Protein AF-A0A349F9J5-F1 (afdb_monomer_lite)

Structure (mmCIF, N/CA/C/O backbone):
data_AF-A0A349F9J5-F1
#
_entry.id   AF-A0A349F9J5-F1
#
loop_
_atom_site.group_PDB
_atom_site.id
_atom_site.type_symbol
_atom_site.label_atom_id
_atom_site.label_alt_id
_atom_site.label_comp_id
_atom_site.label_asym_id
_atom_site.label_entity_id
_atom_site.label_seq_id
_atom_site.pdbx_PDB_ins_code
_atom_site.Cartn_x
_atom_site.Cartn_y
_atom_site.Cartn_z
_atom_site.occupancy
_atom_site.B_iso_or_equiv
_atom_site.auth_seq_id
_atom_site.auth_comp_id
_atom_site.auth_asym_id
_atom_site.auth_atom_id
_atom_site.pdbx_PDB_model_num
ATOM 1 N N . MET A 1 1 ? 45.047 -1.601 -58.912 1.00 57.94 1 MET A N 1
ATOM 2 C CA . MET A 1 1 ? 43.990 -2.326 -58.170 1.00 57.94 1 MET A CA 1
ATOM 3 C C . MET A 1 1 ? 44.383 -2.621 -56.718 1.00 57.94 1 MET A C 1
ATOM 5 O O . MET A 1 1 ? 43.594 -2.294 -55.848 1.00 57.94 1 MET A O 1
ATOM 9 N N . LEU A 1 2 ? 45.599 -3.113 -56.416 1.00 61.47 2 LEU A N 1
ATOM 10 C CA . LEU A 1 2 ? 46.035 -3.383 -55.026 1.00 61.47 2 LEU A CA 1
ATOM 11 C C . LEU A 1 2 ? 46.105 -2.137 -54.106 1.00 61.47 2 LEU A C 1
ATOM 13 O O . LEU A 1 2 ? 45.709 -2.202 -52.951 1.00 61.47 2 LEU A O 1
ATOM 17 N N . SER A 1 3 ? 46.568 -0.988 -54.616 1.00 62.69 3 SER A N 1
ATOM 18 C CA . SER A 1 3 ? 46.745 0.244 -53.819 1.00 62.69 3 SER A CA 1
ATOM 19 C C . SER A 1 3 ? 45.428 0.861 -53.315 1.00 62.69 3 SER A C 1
ATOM 21 O O . SER A 1 3 ? 45.404 1.405 -52.215 1.00 62.69 3 SER A O 1
ATOM 23 N N . LEU A 1 4 ? 44.325 0.721 -54.064 1.00 62.47 4 LEU A N 1
ATOM 24 C CA . LEU A 1 4 ? 43.008 1.231 -53.657 1.00 62.47 4 LEU A CA 1
ATOM 25 C C . LEU A 1 4 ? 42.429 0.418 -52.485 1.00 62.47 4 LEU A C 1
ATOM 27 O O . LEU A 1 4 ? 41.829 0.976 -51.574 1.00 62.47 4 LEU A O 1
ATOM 31 N N . LEU A 1 5 ? 42.673 -0.896 -52.494 1.00 67.06 5 LEU A N 1
ATOM 32 C CA . LEU A 1 5 ? 42.194 -1.842 -51.486 1.00 67.06 5 LEU A CA 1
ATOM 33 C C . LEU A 1 5 ? 42.952 -1.680 -50.156 1.00 67.06 5 LEU A C 1
ATOM 35 O O . LEU A 1 5 ? 42.350 -1.715 -49.084 1.00 67.06 5 LEU A O 1
ATOM 39 N N . VAL A 1 6 ? 44.261 -1.410 -50.228 1.00 73.25 6 VAL A N 1
ATOM 40 C CA . VAL A 1 6 ? 45.097 -1.092 -49.056 1.00 73.25 6 VAL A CA 1
ATOM 41 C C . VAL A 1 6 ? 44.719 0.263 -48.445 1.00 73.25 6 VAL A C 1
ATOM 43 O O . VAL A 1 6 ? 44.734 0.398 -47.226 1.00 73.25 6 VAL A O 1
ATOM 46 N N . ALA A 1 7 ? 44.312 1.247 -49.255 1.00 73.69 7 ALA A N 1
ATOM 47 C CA . ALA A 1 7 ? 43.865 2.553 -48.762 1.00 73.69 7 ALA A CA 1
ATOM 48 C C . ALA A 1 7 ? 42.457 2.527 -48.129 1.00 73.69 7 ALA A C 1
ATOM 50 O O . ALA A 1 7 ? 42.178 3.321 -47.233 1.00 73.69 7 ALA A O 1
ATOM 51 N N . SER A 1 8 ? 41.572 1.612 -48.545 1.00 74.62 8 SER A N 1
ATOM 52 C CA . SER A 1 8 ? 40.216 1.484 -47.979 1.00 74.62 8 SER A CA 1
ATOM 53 C C . SER A 1 8 ? 40.155 0.712 -46.657 1.00 74.62 8 SER A C 1
ATOM 55 O O . SER A 1 8 ? 39.191 0.843 -45.906 1.00 74.62 8 SER A O 1
ATOM 57 N N . LEU A 1 9 ? 41.174 -0.098 -46.364 1.00 79.38 9 LEU A N 1
ATOM 58 C CA . LEU A 1 9 ? 41.197 -0.991 -45.203 1.00 79.38 9 LEU A CA 1
ATOM 59 C C . LEU A 1 9 ? 41.233 -0.232 -43.855 1.00 79.38 9 LEU A C 1
ATOM 61 O O . LEU A 1 9 ? 40.415 -0.545 -42.990 1.00 79.38 9 LEU A O 1
ATOM 65 N N . PRO A 1 10 ? 42.064 0.816 -43.671 1.00 79.44 10 PRO A N 1
ATOM 66 C CA . PRO A 1 10 ? 42.045 1.643 -42.460 1.00 79.44 10 PRO A CA 1
ATOM 67 C C . PRO A 1 10 ? 40.705 2.353 -42.253 1.00 79.44 10 PRO A C 1
ATOM 69 O O . PRO A 1 10 ? 40.242 2.512 -41.124 1.00 79.44 10 PRO A O 1
ATOM 72 N N . LEU A 1 11 ? 40.059 2.752 -43.350 1.00 79.38 11 LEU A N 1
ATOM 73 C CA . LEU A 1 11 ? 38.772 3.435 -43.318 1.00 79.38 11 LEU A CA 1
ATOM 74 C C . LEU A 1 11 ? 37.659 2.479 -42.864 1.00 79.38 11 LEU A C 1
ATOM 76 O O . LEU A 1 11 ? 36.887 2.823 -41.973 1.00 79.38 11 LEU A O 1
ATOM 80 N N . ALA A 1 12 ? 37.645 1.247 -43.381 1.00 80.62 12 ALA A N 1
ATOM 81 C CA . ALA A 1 12 ? 36.717 0.202 -42.948 1.00 80.62 12 ALA A CA 1
ATOM 82 C C . ALA A 1 12 ? 36.903 -0.176 -41.466 1.00 80.62 12 ALA A C 1
ATOM 84 O O . ALA A 1 12 ? 35.921 -0.304 -40.736 1.00 80.62 12 ALA A O 1
ATOM 85 N N . VAL A 1 13 ? 38.153 -0.292 -41.000 1.00 81.44 13 VAL A N 1
ATOM 86 C CA . VAL A 1 13 ? 38.463 -0.540 -39.580 1.00 81.44 13 VAL A CA 1
ATOM 87 C C . VAL A 1 13 ? 37.969 0.609 -38.702 1.00 81.44 13 VAL A C 1
ATOM 89 O O . VAL A 1 13 ? 37.366 0.366 -37.661 1.00 81.44 13 VAL A O 1
ATOM 92 N N . THR A 1 14 ? 38.168 1.856 -39.129 1.00 79.12 14 THR A N 1
ATOM 93 C CA . THR A 1 14 ? 37.735 3.038 -38.369 1.00 79.12 14 THR A CA 1
ATOM 94 C C . THR A 1 14 ? 36.214 3.104 -38.255 1.00 79.12 14 THR A C 1
ATOM 96 O O . THR A 1 14 ? 35.701 3.339 -37.165 1.00 79.12 14 THR A O 1
ATOM 99 N N . VAL A 1 15 ? 35.489 2.831 -39.346 1.00 78.56 15 VAL A N 1
ATOM 100 C CA . VAL A 1 15 ? 34.019 2.753 -39.341 1.00 78.56 15 VAL A CA 1
ATOM 101 C C . VAL A 1 15 ? 33.538 1.642 -38.408 1.00 78.56 15 VAL A C 1
ATOM 103 O O . VAL A 1 15 ? 32.661 1.884 -37.588 1.00 78.56 15 VAL A O 1
ATOM 106 N N . PHE A 1 16 ? 34.149 0.456 -38.464 1.00 78.94 16 PHE A N 1
ATOM 107 C CA . PHE A 1 16 ? 33.776 -0.662 -37.594 1.00 78.94 16 PHE A CA 1
ATOM 108 C C . PHE A 1 16 ? 34.028 -0.371 -36.105 1.00 78.94 16 PHE A C 1
ATOM 110 O O . PHE A 1 16 ? 33.185 -0.669 -35.258 1.00 78.94 16 PHE A O 1
ATOM 117 N N . VAL A 1 17 ? 35.174 0.232 -35.772 1.00 73.69 17 VAL A N 1
ATOM 118 C CA . VAL A 1 17 ? 35.501 0.634 -34.394 1.00 73.69 17 VAL A CA 1
ATOM 119 C C . VAL A 1 17 ? 34.550 1.726 -33.909 1.00 73.69 17 VAL A C 1
ATOM 121 O O . VAL A 1 17 ? 34.041 1.632 -32.793 1.00 73.69 17 VAL A O 1
ATOM 124 N N . TYR A 1 18 ? 34.274 2.730 -34.741 1.00 76.12 18 TYR A N 1
ATOM 125 C CA . TYR A 1 18 ? 33.372 3.827 -34.403 1.00 76.12 18 TYR A CA 1
ATOM 126 C C . TYR A 1 18 ? 31.937 3.346 -34.184 1.00 76.12 18 TYR A C 1
ATOM 128 O O . TYR A 1 18 ? 31.313 3.749 -33.206 1.00 76.12 18 TYR A O 1
ATOM 136 N N . ASP A 1 19 ? 31.431 2.457 -35.038 1.00 73.06 19 ASP A N 1
ATOM 137 C CA . ASP A 1 19 ? 30.074 1.921 -34.926 1.00 73.06 19 ASP A CA 1
ATOM 138 C C . ASP A 1 19 ? 29.924 1.062 -33.661 1.00 73.06 19 ASP A C 1
ATOM 140 O O . ASP A 1 19 ? 29.002 1.257 -32.870 1.00 73.06 19 ASP A O 1
ATOM 144 N N . ARG A 1 20 ? 30.911 0.202 -33.368 1.00 73.88 20 ARG A N 1
ATOM 145 C CA . ARG A 1 20 ? 30.927 -0.606 -32.138 1.00 73.88 20 ARG A CA 1
ATOM 146 C C . ARG A 1 20 ? 31.047 0.246 -30.871 1.00 73.88 20 ARG A C 1
ATOM 148 O O . ARG A 1 20 ? 30.395 -0.057 -29.873 1.00 73.88 20 ARG A O 1
ATOM 155 N N . MET A 1 21 ? 31.872 1.293 -30.896 1.00 68.25 21 MET A N 1
ATOM 156 C CA . MET A 1 21 ? 32.047 2.202 -29.760 1.00 68.25 21 MET A CA 1
ATOM 157 C C . MET A 1 21 ? 30.788 3.047 -29.534 1.00 68.25 21 MET A C 1
ATOM 159 O O . MET A 1 21 ? 30.311 3.148 -28.407 1.00 68.25 21 MET A O 1
ATOM 163 N N . THR A 1 22 ? 30.209 3.595 -30.604 1.00 71.94 22 THR A N 1
ATOM 164 C CA . THR A 1 22 ? 28.972 4.388 -30.550 1.00 71.94 22 THR A CA 1
ATOM 165 C C . THR A 1 22 ? 27.790 3.541 -30.080 1.00 71.94 22 THR A C 1
ATOM 167 O O . THR A 1 22 ? 27.042 3.978 -29.209 1.00 71.94 22 THR A O 1
ATOM 170 N N . ALA A 1 23 ? 27.651 2.309 -30.577 1.00 69.38 23 ALA A N 1
ATOM 171 C CA . ALA A 1 23 ? 26.607 1.385 -30.136 1.00 69.38 23 ALA A CA 1
ATOM 172 C C . ALA A 1 23 ? 26.737 1.015 -28.646 1.00 69.38 23 ALA A C 1
ATOM 174 O O . ALA A 1 23 ? 25.730 0.970 -27.938 1.00 69.38 23 ALA A O 1
ATOM 175 N N . GLY A 1 24 ? 27.966 0.804 -28.157 1.00 68.81 24 GLY A N 1
ATOM 176 C CA . GLY A 1 24 ? 28.238 0.576 -26.733 1.00 68.81 24 GLY A CA 1
ATOM 177 C C . GLY A 1 24 ? 27.839 1.772 -25.868 1.00 68.81 24 GLY A C 1
ATOM 178 O O . GLY A 1 24 ? 27.062 1.616 -24.933 1.00 68.81 24 GLY A O 1
ATOM 179 N N . LEU A 1 25 ? 28.264 2.981 -26.248 1.00 65.88 25 LEU A N 1
ATOM 180 C CA . LEU A 1 25 ? 27.928 4.214 -25.526 1.00 65.88 25 LEU A CA 1
ATOM 181 C C . LEU A 1 25 ? 26.418 4.479 -25.483 1.00 65.88 25 LEU A C 1
ATOM 183 O O . LEU A 1 25 ? 25.886 4.865 -24.446 1.00 65.88 25 LEU A O 1
ATOM 187 N N . VAL A 1 26 ? 25.709 4.252 -26.592 1.00 74.12 26 VAL A N 1
ATOM 188 C CA . VAL A 1 26 ? 24.246 4.404 -26.637 1.00 74.12 26 VAL A CA 1
ATOM 189 C C . VAL A 1 26 ? 23.560 3.400 -25.707 1.00 74.12 26 VAL A C 1
ATOM 191 O O . VAL A 1 26 ? 22.615 3.770 -25.008 1.00 74.12 26 VAL A O 1
ATOM 194 N N . SER A 1 27 ? 24.040 2.153 -25.666 1.00 73.31 27 SER A N 1
ATOM 195 C CA . SER A 1 27 ? 23.535 1.127 -24.748 1.00 73.31 27 SER A CA 1
ATOM 196 C C . SER A 1 27 ? 23.781 1.505 -23.285 1.00 73.31 27 SER A C 1
ATOM 198 O O . SER A 1 27 ? 22.858 1.439 -22.475 1.00 73.31 27 SER A O 1
ATOM 200 N N . ASP A 1 28 ? 24.990 1.953 -22.951 1.00 78.81 28 ASP A N 1
ATOM 201 C CA . ASP A 1 28 ? 25.353 2.338 -21.585 1.00 78.81 28 ASP A CA 1
ATOM 202 C C . ASP A 1 28 ? 24.528 3.540 -21.112 1.00 78.81 28 ASP A C 1
ATOM 204 O O . ASP A 1 28 ? 23.923 3.497 -20.041 1.00 78.81 28 ASP A O 1
ATOM 208 N N . MET A 1 29 ? 24.369 4.564 -21.957 1.00 73.94 29 MET A N 1
ATOM 209 C CA . MET A 1 29 ? 23.498 5.707 -21.664 1.00 73.94 29 MET A CA 1
ATOM 210 C C . MET A 1 29 ? 22.029 5.298 -21.488 1.00 73.94 29 MET A C 1
ATOM 212 O O . MET A 1 29 ? 21.314 5.889 -20.675 1.00 73.94 29 MET A O 1
ATOM 216 N N . ALA A 1 30 ? 21.543 4.311 -22.249 1.00 78.12 30 ALA A N 1
ATOM 217 C CA . ALA A 1 30 ? 20.181 3.803 -22.097 1.00 78.12 30 ALA A CA 1
ATOM 218 C C . ALA A 1 30 ? 19.996 3.077 -20.755 1.00 78.12 30 ALA A C 1
ATOM 220 O O . ALA A 1 30 ? 18.987 3.295 -20.077 1.00 78.12 30 ALA A O 1
ATOM 221 N N . ILE A 1 31 ? 20.979 2.269 -20.346 1.00 84.69 31 ILE A N 1
ATOM 222 C CA . ILE A 1 31 ? 20.992 1.583 -19.048 1.00 84.69 31 ILE A CA 1
ATOM 223 C C . ILE A 1 31 ? 21.052 2.602 -17.907 1.00 84.69 31 ILE A C 1
ATOM 225 O O . ILE A 1 31 ? 20.242 2.525 -16.982 1.00 84.69 31 ILE A O 1
ATOM 229 N N . GLU A 1 32 ? 21.948 3.586 -17.985 1.00 81.88 32 GLU A N 1
ATOM 230 C CA . GLU A 1 32 ? 22.075 4.640 -16.974 1.00 81.88 32 GLU A CA 1
ATOM 231 C C . GLU A 1 32 ? 20.775 5.432 -16.817 1.00 81.88 32 GLU A C 1
ATOM 233 O O . GLU A 1 32 ? 20.297 5.618 -15.697 1.00 81.88 32 GLU A O 1
ATOM 238 N N . ARG A 1 33 ? 20.138 5.837 -17.923 1.00 84.50 33 ARG A N 1
ATOM 239 C CA . ARG A 1 33 ? 18.835 6.524 -17.879 1.00 84.50 33 ARG A CA 1
ATOM 240 C C . ARG A 1 33 ? 17.749 5.651 -17.262 1.00 84.50 33 ARG A C 1
ATOM 242 O O . ARG A 1 33 ? 16.954 6.144 -16.465 1.00 84.50 33 ARG A O 1
ATOM 249 N N . ALA A 1 34 ? 17.704 4.364 -17.603 1.00 81.25 34 ALA A N 1
ATOM 250 C CA . ALA A 1 34 ? 16.741 3.438 -17.016 1.00 81.25 34 ALA A CA 1
ATOM 251 C C . ALA A 1 34 ? 16.946 3.299 -15.498 1.00 81.25 34 ALA A C 1
ATOM 253 O O . ALA A 1 34 ? 15.976 3.344 -14.740 1.00 81.25 34 ALA A O 1
ATOM 254 N N . GLN A 1 35 ? 18.196 3.200 -15.042 1.00 87.25 35 GLN A N 1
ATOM 255 C CA . GLN A 1 35 ? 18.538 3.144 -13.619 1.00 87.25 35 GLN A CA 1
ATOM 256 C C . GLN A 1 35 ? 18.202 4.449 -12.888 1.00 87.25 35 GLN A C 1
ATOM 258 O O . GLN A 1 35 ? 17.633 4.406 -11.796 1.00 87.25 35 GLN A O 1
ATOM 263 N N . GLN A 1 36 ? 18.498 5.602 -13.491 1.00 87.00 36 GLN A N 1
ATOM 264 C CA . GLN A 1 36 ? 18.142 6.915 -12.946 1.00 87.00 36 GLN A CA 1
ATOM 265 C C . GLN A 1 36 ? 16.626 7.061 -12.801 1.00 87.00 36 GLN A C 1
ATOM 267 O O . GLN A 1 36 ? 16.149 7.398 -11.717 1.00 87.00 36 GLN A O 1
ATOM 272 N N . ASN A 1 37 ? 15.865 6.719 -13.845 1.00 85.81 37 ASN A N 1
ATOM 273 C CA . ASN A 1 37 ? 14.403 6.736 -13.812 1.00 85.81 37 ASN A CA 1
ATOM 274 C C . ASN A 1 37 ? 13.857 5.798 -12.730 1.00 85.81 37 ASN A C 1
ATOM 276 O O . ASN A 1 37 ? 12.975 6.185 -11.967 1.00 85.81 37 ASN A O 1
ATOM 280 N N . LEU A 1 38 ? 14.401 4.584 -12.616 1.00 88.19 38 LEU A N 1
ATOM 281 C CA . LEU A 1 38 ? 13.990 3.633 -11.586 1.00 88.19 38 LEU A CA 1
ATOM 282 C C . LEU A 1 38 ? 14.284 4.160 -10.176 1.00 88.19 38 LEU A C 1
ATOM 284 O O . LEU A 1 38 ? 13.442 4.043 -9.288 1.00 88.19 38 LEU A O 1
ATOM 288 N N . SER A 1 39 ? 15.453 4.767 -9.969 1.00 87.38 39 SER A N 1
ATOM 289 C CA . SER A 1 39 ? 15.816 5.394 -8.696 1.00 87.38 39 SER A CA 1
ATOM 290 C C . SER A 1 39 ? 14.883 6.555 -8.355 1.00 87.38 39 SER A C 1
ATOM 292 O O . SER A 1 39 ? 14.446 6.680 -7.210 1.00 87.38 39 SER A O 1
ATOM 294 N N . GLN A 1 40 ? 14.534 7.377 -9.346 1.00 89.50 40 GLN A N 1
ATOM 295 C CA . GLN A 1 40 ? 13.589 8.474 -9.176 1.00 89.50 40 GLN A CA 1
ATOM 296 C C . GLN A 1 40 ? 12.194 7.954 -8.813 1.00 89.50 40 GLN A C 1
ATOM 298 O O . GLN A 1 40 ? 11.634 8.389 -7.812 1.00 89.50 40 GLN A O 1
ATOM 303 N N . ILE A 1 41 ? 11.668 6.968 -9.548 1.00 85.56 41 ILE A N 1
ATOM 304 C CA . ILE A 1 41 ? 10.371 6.335 -9.257 1.00 85.56 41 ILE A CA 1
ATOM 305 C C . ILE A 1 41 ? 10.377 5.722 -7.855 1.00 85.56 41 ILE A C 1
ATOM 307 O O . ILE A 1 41 ? 9.442 5.936 -7.086 1.00 85.56 41 ILE A O 1
ATOM 311 N N . LYS A 1 42 ? 11.443 4.999 -7.494 1.00 85.69 42 LYS A N 1
ATOM 312 C CA . LYS A 1 42 ? 11.606 4.412 -6.159 1.00 85.69 42 LYS A CA 1
ATOM 313 C C . LYS A 1 42 ? 11.570 5.486 -5.075 1.00 85.69 42 LYS A C 1
ATOM 315 O O . LYS A 1 42 ? 10.887 5.303 -4.071 1.00 85.69 42 LYS A O 1
ATOM 320 N N . SER A 1 43 ? 12.284 6.593 -5.269 1.00 86.50 43 SER A N 1
ATOM 321 C CA . SER A 1 43 ? 12.282 7.714 -4.327 1.00 86.50 43 SER A CA 1
ATOM 322 C C . SER A 1 43 ? 10.891 8.341 -4.213 1.00 86.50 43 SER A C 1
ATOM 324 O O . SER A 1 43 ? 10.394 8.501 -3.101 1.00 86.50 43 SER A O 1
ATOM 326 N N . SER A 1 44 ? 10.212 8.606 -5.332 1.00 86.81 44 SER A N 1
ATOM 327 C CA . SER A 1 44 ? 8.847 9.142 -5.330 1.00 86.81 44 SER A CA 1
ATOM 328 C C . SER A 1 44 ? 7.855 8.210 -4.629 1.00 86.81 44 SER A C 1
ATOM 330 O O . SER A 1 44 ? 7.092 8.674 -3.786 1.00 86.81 44 SER A O 1
ATOM 332 N N . MET A 1 45 ? 7.899 6.902 -4.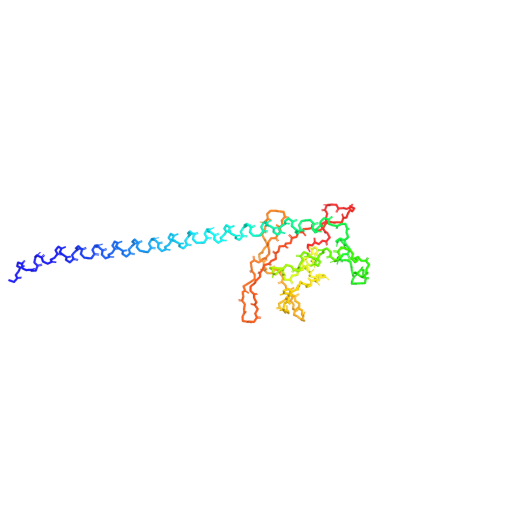901 1.00 85.00 45 MET A N 1
ATOM 333 C CA . MET A 1 45 ? 7.060 5.905 -4.221 1.00 85.00 45 MET A CA 1
ATOM 334 C C . MET A 1 45 ? 7.361 5.818 -2.727 1.00 85.00 45 MET A C 1
ATOM 336 O O . MET A 1 45 ? 6.439 5.707 -1.922 1.00 85.00 45 MET A O 1
ATOM 340 N N . TYR A 1 46 ? 8.635 5.909 -2.344 1.00 86.56 46 TYR A N 1
ATOM 341 C CA . TYR A 1 46 ? 9.034 5.941 -0.942 1.00 86.56 46 TYR A CA 1
ATOM 342 C C . TYR A 1 46 ? 8.462 7.170 -0.223 1.00 86.56 46 TYR A C 1
ATOM 344 O O . TYR A 1 46 ? 7.875 7.034 0.849 1.00 86.56 46 TYR A O 1
ATOM 352 N N . HIS A 1 47 ? 8.589 8.360 -0.819 1.00 86.81 47 HIS A N 1
ATOM 353 C CA . HIS A 1 47 ? 8.041 9.596 -0.257 1.00 86.81 47 HIS A CA 1
ATOM 354 C C . HIS A 1 47 ? 6.516 9.562 -0.161 1.00 86.81 47 HIS A C 1
ATOM 356 O O . HIS A 1 47 ? 5.969 9.900 0.887 1.00 86.81 47 HIS A O 1
ATOM 362 N N . PHE A 1 48 ? 5.850 9.099 -1.219 1.00 85.12 48 PHE A N 1
ATOM 363 C CA . PHE A 1 48 ? 4.401 8.942 -1.255 1.00 85.12 48 PHE A CA 1
ATOM 364 C C . PHE A 1 48 ? 3.915 7.980 -0.164 1.00 85.12 48 PHE A C 1
ATOM 366 O O . PHE A 1 48 ? 3.098 8.353 0.671 1.00 85.12 48 PHE A O 1
ATOM 373 N N . SER A 1 49 ? 4.496 6.779 -0.089 1.00 86.06 49 SER A N 1
ATOM 374 C CA . SER A 1 49 ? 4.130 5.782 0.928 1.00 86.06 49 SER A CA 1
ATOM 375 C C . SER A 1 49 ? 4.335 6.329 2.341 1.00 86.06 49 SER A C 1
ATOM 377 O O . SER A 1 49 ? 3.473 6.179 3.202 1.00 86.06 49 SER A O 1
ATOM 379 N N . ARG A 1 50 ? 5.447 7.038 2.582 1.00 85.94 50 ARG A N 1
ATOM 380 C CA . ARG A 1 50 ? 5.751 7.627 3.892 1.00 85.94 50 ARG A CA 1
ATOM 381 C C . ARG A 1 50 ? 4.743 8.693 4.325 1.00 85.94 50 ARG A C 1
ATOM 383 O O . ARG A 1 50 ? 4.458 8.787 5.513 1.00 85.94 50 ARG A O 1
ATOM 390 N N . GLN A 1 51 ? 4.186 9.463 3.390 1.00 85.06 51 GLN A N 1
ATOM 391 C CA . GLN A 1 51 ? 3.135 10.436 3.697 1.00 85.06 51 GLN A CA 1
ATOM 392 C C . GLN A 1 51 ? 1.872 9.756 4.249 1.00 85.06 51 GLN A C 1
ATOM 394 O O . GLN A 1 51 ? 1.234 10.295 5.150 1.00 85.06 51 GLN A O 1
ATOM 399 N N . HIS A 1 52 ? 1.531 8.570 3.746 1.00 83.56 52 HIS A N 1
ATOM 400 C CA . HIS A 1 52 ? 0.344 7.832 4.178 1.00 83.56 52 HIS A CA 1
ATOM 401 C C . HIS A 1 52 ? 0.530 7.081 5.498 1.00 83.56 52 HIS A C 1
ATOM 403 O O . HIS A 1 52 ? -0.452 6.904 6.214 1.00 83.56 52 HIS A O 1
ATOM 409 N N . ILE A 1 53 ? 1.763 6.700 5.863 1.00 86.69 53 ILE A N 1
ATOM 410 C CA . ILE A 1 53 ? 2.032 6.054 7.161 1.00 86.69 53 ILE A CA 1
ATOM 411 C C . ILE A 1 53 ? 1.551 6.930 8.311 1.00 86.69 53 ILE A C 1
ATOM 413 O O . ILE A 1 53 ? 0.903 6.422 9.208 1.00 86.69 53 ILE A O 1
ATOM 417 N N . HIS A 1 54 ? 1.837 8.233 8.286 1.00 83.19 54 HIS A N 1
ATOM 418 C CA . HIS A 1 54 ? 1.479 9.113 9.400 1.00 83.19 54 HIS A CA 1
ATOM 419 C C . HIS A 1 54 ? -0.033 9.233 9.600 1.00 83.19 54 HIS A C 1
ATOM 421 O O . HIS A 1 54 ? -0.495 9.284 10.735 1.00 83.19 54 HIS A O 1
ATOM 427 N N . ALA A 1 55 ? -0.803 9.253 8.509 1.00 81.62 55 ALA A N 1
ATOM 428 C CA . ALA A 1 55 ? -2.260 9.228 8.592 1.00 81.62 55 ALA A CA 1
ATOM 429 C C . ALA A 1 55 ? -2.750 7.880 9.142 1.00 81.62 55 ALA A C 1
ATOM 431 O O . ALA A 1 55 ? -3.567 7.844 10.053 1.00 81.62 55 ALA A O 1
ATOM 432 N N . LEU A 1 56 ? -2.195 6.774 8.639 1.00 87.06 56 LEU A N 1
ATOM 433 C CA . LEU A 1 56 ? -2.540 5.431 9.099 1.00 87.06 56 LEU A CA 1
ATOM 434 C C . LEU A 1 56 ? -2.211 5.221 10.587 1.00 87.06 56 LEU A C 1
ATOM 436 O O . LEU A 1 56 ? -3.002 4.628 11.313 1.00 87.06 56 LEU A O 1
ATOM 440 N N . GLU A 1 57 ? -1.072 5.741 11.036 1.00 86.12 57 GLU A N 1
ATOM 441 C CA . GLU A 1 57 ? -0.617 5.705 12.425 1.00 86.12 57 GLU A CA 1
ATOM 442 C C . GLU A 1 57 ? -1.561 6.487 13.333 1.00 86.12 57 GLU A C 1
ATOM 444 O O . GLU A 1 57 ? -2.101 5.923 14.285 1.00 86.12 57 GLU A O 1
ATOM 449 N N . ALA A 1 58 ? -1.882 7.726 12.954 1.00 83.19 58 ALA A N 1
ATOM 450 C CA . ALA A 1 58 ? -2.851 8.543 13.675 1.00 83.19 58 ALA A CA 1
ATOM 451 C C . ALA A 1 58 ? -4.235 7.881 13.757 1.00 83.19 58 ALA A C 1
ATOM 453 O O . ALA A 1 58 ? -4.878 7.955 14.803 1.00 83.19 58 ALA A O 1
ATOM 454 N N . ILE A 1 59 ? -4.688 7.216 12.686 1.00 83.31 59 ILE A N 1
ATOM 455 C CA . ILE A 1 59 ? -5.941 6.455 12.704 1.00 83.31 59 ILE A CA 1
ATOM 456 C C . ILE A 1 59 ? -5.825 5.287 13.678 1.00 83.31 59 ILE A C 1
ATOM 458 O O . ILE A 1 59 ? -6.713 5.142 14.503 1.00 83.31 59 ILE A O 1
ATOM 462 N N . SER A 1 60 ? -4.764 4.476 13.625 1.00 83.81 60 SER A N 1
ATOM 463 C CA . SER A 1 60 ? -4.626 3.265 14.454 1.00 83.81 60 SER A CA 1
ATOM 464 C C . SER A 1 60 ? -4.653 3.537 15.966 1.00 83.81 60 SER A C 1
ATOM 466 O O . SER A 1 60 ? -5.123 2.699 16.737 1.00 83.81 60 SER A O 1
ATOM 468 N N . GLU A 1 61 ? -4.195 4.724 16.375 1.00 84.38 61 GLU A N 1
ATOM 469 C CA . GLU A 1 61 ? -4.138 5.175 17.768 1.00 84.38 61 GLU A CA 1
ATOM 470 C C . GLU A 1 61 ? -5.480 5.731 18.277 1.00 84.38 61 GLU A C 1
ATOM 472 O O . GLU A 1 61 ? -5.623 6.036 19.466 1.00 84.38 61 GLU A O 1
ATOM 477 N N . LEU A 1 62 ? -6.491 5.874 17.409 1.00 82.25 62 LEU A N 1
ATOM 478 C CA . LEU A 1 62 ? -7.792 6.391 17.821 1.00 82.25 62 LEU A CA 1
ATOM 479 C C . LEU A 1 62 ? -8.472 5.423 18.818 1.00 82.25 62 LEU A C 1
ATOM 481 O O . LEU A 1 62 ? -8.634 4.236 18.522 1.00 82.25 62 LEU A O 1
ATOM 485 N N . PRO A 1 63 ? -8.987 5.917 19.965 1.00 75.69 63 PRO A N 1
ATOM 486 C CA . PRO A 1 63 ? -9.489 5.065 21.051 1.00 75.69 63 PRO A CA 1
ATOM 487 C C . PRO A 1 63 ? -10.628 4.110 20.668 1.00 75.69 63 PRO A C 1
ATOM 489 O O . PRO A 1 63 ? -10.817 3.075 21.306 1.00 75.69 63 PRO A O 1
ATOM 492 N N . GLU A 1 64 ? -11.426 4.459 19.654 1.00 79.75 64 GLU A N 1
ATOM 493 C CA . GLU A 1 64 ? -12.583 3.659 19.239 1.00 79.75 64 GLU A CA 1
ATOM 494 C C . GLU A 1 64 ? -12.264 2.627 18.144 1.00 79.75 64 GLU A C 1
ATOM 496 O O . GLU A 1 64 ? -13.119 1.798 17.836 1.00 79.75 64 GLU A O 1
ATOM 501 N N . ILE A 1 65 ? -11.051 2.614 17.581 1.00 80.75 65 ILE A N 1
ATOM 502 C CA . ILE A 1 65 ? -10.675 1.699 16.487 1.00 80.75 65 ILE A CA 1
ATOM 503 C C . ILE A 1 65 ? -10.746 0.227 16.882 1.00 80.75 65 ILE A C 1
ATOM 505 O O . ILE A 1 65 ? -11.305 -0.546 16.103 1.00 80.75 65 ILE A O 1
ATOM 509 N N . PRO A 1 66 ? -10.318 -0.198 18.090 1.00 82.69 66 PRO A N 1
ATOM 510 C CA . PRO A 1 66 ? -10.485 -1.586 18.517 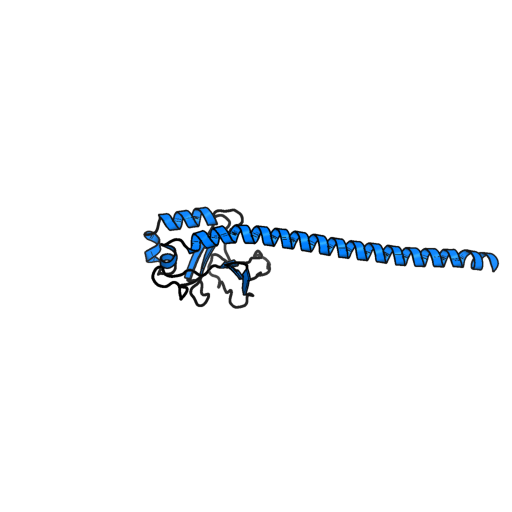1.00 82.69 66 PRO A CA 1
ATOM 511 C C . PRO A 1 66 ? -11.946 -2.062 18.495 1.00 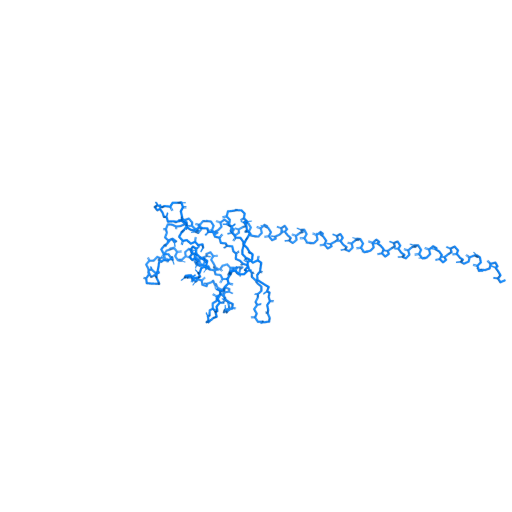82.69 66 PRO A C 1
ATOM 513 O O . PRO A 1 66 ? -12.204 -3.260 18.386 1.00 82.69 66 PRO A O 1
ATOM 516 N N . ARG A 1 67 ? -12.921 -1.142 18.572 1.00 78.75 67 ARG A N 1
ATOM 517 C CA . ARG A 1 67 ? -14.353 -1.473 18.501 1.00 78.75 67 ARG A CA 1
ATOM 518 C C . ARG A 1 67 ? -14.781 -1.853 17.084 1.00 78.75 67 ARG A C 1
ATOM 520 O O . ARG A 1 67 ? -15.705 -2.642 16.948 1.00 78.75 67 ARG A O 1
ATOM 527 N N . LEU A 1 68 ? -14.086 -1.375 16.048 1.00 77.50 68 LEU A N 1
ATOM 528 C CA . LEU A 1 68 ? -14.368 -1.707 14.643 1.00 77.50 68 LEU A CA 1
ATOM 529 C C . LEU A 1 68 ? -14.028 -3.162 14.289 1.00 77.50 68 LEU A C 1
ATOM 531 O O . LEU A 1 68 ? -14.527 -3.679 13.291 1.00 77.50 68 LEU A O 1
ATOM 535 N N . PHE A 1 69 ? -13.233 -3.828 15.132 1.00 79.62 69 PHE A N 1
ATOM 536 C CA . PHE A 1 69 ? -12.950 -5.264 15.058 1.00 79.62 69 PHE A CA 1
ATOM 537 C C . PHE A 1 69 ? -14.021 -6.114 15.769 1.00 79.62 69 PHE A C 1
ATOM 539 O O . PHE A 1 69 ? -14.015 -7.338 15.652 1.00 79.62 69 PHE A O 1
ATOM 546 N N . GLN A 1 70 ? -14.947 -5.493 16.512 1.00 73.12 70 GLN A N 1
ATOM 547 C CA . GLN A 1 70 ? -16.037 -6.167 17.222 1.00 73.12 70 GLN A CA 1
ATOM 548 C C . GLN A 1 70 ? -17.322 -6.062 16.387 1.00 73.12 70 GLN A C 1
ATOM 550 O O . GLN A 1 70 ? -17.755 -4.955 16.100 1.00 73.12 70 GLN A O 1
ATOM 555 N N . THR A 1 71 ? -17.911 -7.207 16.015 1.00 58.84 71 THR A N 1
ATOM 556 C CA . THR A 1 71 ? -19.199 -7.448 15.306 1.00 58.84 71 THR A CA 1
ATOM 557 C C . THR A 1 71 ? -20.026 -6.245 14.810 1.00 58.84 71 THR A C 1
ATOM 559 O O . THR A 1 71 ? -20.327 -5.316 15.555 1.00 58.84 71 THR A O 1
ATOM 562 N N . THR A 1 72 ? -20.543 -6.374 13.583 1.00 54.75 72 THR A N 1
ATOM 563 C CA . THR A 1 72 ? -21.273 -5.387 12.757 1.00 54.75 72 THR A CA 1
ATOM 564 C C . THR A 1 72 ? -22.304 -4.492 13.472 1.00 54.75 72 THR A C 1
ATOM 566 O O . THR A 1 72 ? -22.444 -3.331 13.098 1.00 54.75 72 THR A O 1
ATOM 569 N N . ASP A 1 73 ? -22.976 -4.959 14.529 1.00 51.41 73 ASP A N 1
ATOM 570 C CA . ASP A 1 73 ? -23.959 -4.168 15.296 1.00 51.41 73 ASP A CA 1
ATOM 571 C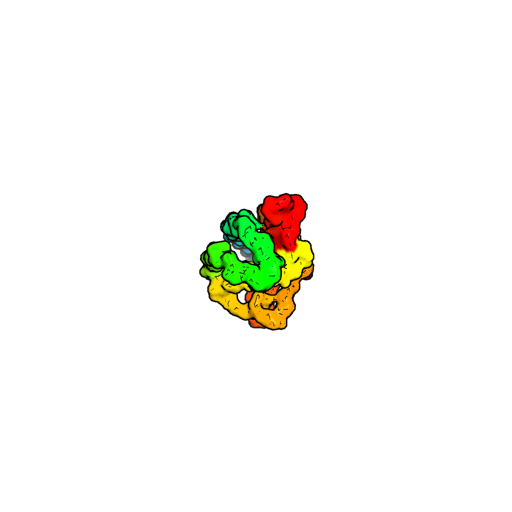 C . ASP A 1 73 ? -23.348 -3.027 16.138 1.00 51.41 73 ASP A C 1
ATOM 573 O O . ASP A 1 73 ? -24.060 -2.128 16.599 1.00 51.41 73 ASP A O 1
ATOM 577 N N . SER A 1 74 ? -22.030 -3.032 16.367 1.00 50.06 74 SER A N 1
ATOM 578 C CA . SER A 1 74 ? -21.338 -1.993 17.145 1.00 50.06 74 SER A CA 1
ATOM 579 C C . SER A 1 74 ? -21.080 -0.705 16.341 1.00 50.06 74 SER A C 1
ATOM 581 O O . SER A 1 74 ? -20.969 0.376 16.929 1.00 50.06 74 SER A O 1
ATOM 583 N N . LEU A 1 75 ? -21.064 -0.805 15.004 1.00 54.88 75 LEU A N 1
ATOM 584 C CA . LEU A 1 75 ? -20.705 0.273 14.072 1.00 54.88 75 LEU A CA 1
ATOM 585 C C . LEU A 1 75 ? -21.683 1.452 14.116 1.00 54.88 75 LEU A C 1
ATOM 587 O O . LEU A 1 75 ? -21.284 2.598 13.931 1.00 54.88 75 LEU A O 1
ATOM 591 N N . SER A 1 76 ? -22.956 1.212 14.438 1.00 52.56 76 SER A N 1
ATOM 592 C CA . SER A 1 76 ? -23.958 2.283 14.518 1.00 52.56 76 SER A CA 1
ATOM 593 C C . SER A 1 76 ? -23.721 3.271 15.672 1.00 52.56 76 SER A C 1
ATOM 595 O O . SER A 1 76 ? -24.381 4.308 15.712 1.00 52.56 76 SER A O 1
ATOM 597 N N . ARG A 1 77 ? -22.814 2.982 16.623 1.00 51.75 77 ARG A N 1
ATOM 598 C CA . ARG A 1 77 ? -22.574 3.844 17.799 1.00 51.75 77 ARG A CA 1
ATOM 599 C C . ARG A 1 77 ? -21.328 4.733 17.718 1.00 51.75 77 ARG A C 1
ATOM 601 O O . ARG A 1 77 ? -21.291 5.715 18.451 1.00 51.75 77 ARG A O 1
ATOM 608 N N . SER A 1 78 ? -20.360 4.471 16.836 1.00 61.31 78 SER A N 1
ATOM 609 C CA . SER A 1 78 ? -19.100 5.244 16.754 1.00 61.31 78 SER A CA 1
ATOM 610 C C . SER A 1 78 ? -19.096 6.264 15.605 1.00 61.31 78 SER A C 1
ATOM 612 O O . SER A 1 78 ? -18.163 6.316 14.800 1.00 61.31 78 SER A O 1
ATOM 614 N N . SER A 1 79 ? -20.160 7.066 15.489 1.00 66.06 79 SER A N 1
ATOM 615 C CA . SER A 1 79 ? -20.347 7.994 14.354 1.00 66.06 79 SER A CA 1
ATOM 616 C C . SER A 1 79 ? -19.170 8.957 14.148 1.00 66.06 79 SER A C 1
ATOM 618 O O . SER A 1 79 ? -18.831 9.288 13.017 1.00 66.06 79 SER A O 1
ATOM 620 N N . GLN A 1 80 ? -18.505 9.375 15.224 1.00 71.19 80 GLN A N 1
ATOM 621 C CA . GLN A 1 80 ? -17.451 10.381 15.157 1.00 71.19 80 GLN A CA 1
ATOM 622 C C . GLN A 1 80 ? -16.120 9.809 14.649 1.00 71.19 80 GLN A C 1
ATOM 624 O O . GLN A 1 80 ? -15.493 10.416 13.785 1.00 71.19 80 GLN A O 1
ATOM 629 N N . THR A 1 81 ? -15.725 8.616 15.104 1.00 73.62 81 THR A N 1
ATOM 630 C CA . THR A 1 81 ? -14.538 7.914 14.587 1.00 73.62 81 THR A CA 1
ATOM 631 C C . THR A 1 81 ? -14.740 7.440 13.153 1.00 73.62 81 THR A C 1
ATOM 633 O O . THR A 1 81 ? -13.832 7.580 12.340 1.00 73.62 81 THR A O 1
ATOM 636 N N . LEU A 1 82 ? -15.939 6.961 12.805 1.00 76.06 82 LEU A N 1
ATOM 637 C CA . LEU A 1 82 ? -16.258 6.594 11.422 1.00 76.06 82 LEU A CA 1
ATOM 638 C C . LEU A 1 82 ? -16.165 7.796 10.478 1.00 76.06 82 LEU A C 1
ATOM 640 O O . LEU A 1 82 ? -15.597 7.668 9.400 1.00 76.06 82 LEU A O 1
ATOM 644 N N . ASN A 1 83 ? -16.644 8.973 10.891 1.00 78.25 83 ASN A N 1
ATOM 645 C CA . ASN A 1 83 ? -16.525 10.191 10.085 1.00 78.25 83 ASN A CA 1
ATOM 646 C C . ASN A 1 83 ? -15.064 10.615 9.861 1.00 78.25 83 ASN A C 1
ATOM 648 O O . ASN A 1 83 ? -14.734 11.077 8.772 1.00 78.25 83 ASN A O 1
ATOM 652 N N . LEU A 1 84 ? -14.192 10.453 10.864 1.00 78.44 84 LEU A N 1
ATOM 653 C CA . LEU A 1 84 ? -12.758 10.731 10.718 1.00 78.44 84 LEU A CA 1
ATOM 654 C C . LEU A 1 84 ? -12.094 9.758 9.740 1.00 78.44 84 LEU A C 1
ATOM 656 O O . LEU A 1 84 ? -11.358 10.191 8.860 1.00 78.44 84 LEU A O 1
ATOM 660 N N . ILE A 1 85 ? -12.410 8.463 9.840 1.00 80.31 85 ILE A N 1
ATOM 661 C CA . ILE A 1 85 ? -11.902 7.465 8.891 1.00 80.31 85 ILE A CA 1
ATOM 662 C C . ILE A 1 85 ? -12.399 7.780 7.480 1.00 80.31 85 ILE A C 1
ATOM 664 O O . ILE A 1 85 ? -11.594 7.785 6.558 1.00 80.31 85 ILE A O 1
ATOM 668 N N . HIS A 1 86 ? -13.689 8.093 7.313 1.00 80.31 86 HIS A N 1
ATOM 669 C CA . HIS A 1 86 ? -14.259 8.489 6.022 1.00 80.31 86 HIS A CA 1
ATOM 670 C C . HIS A 1 86 ? -13.547 9.704 5.424 1.00 80.31 86 HIS A C 1
ATOM 672 O O . HIS A 1 86 ? -13.183 9.678 4.254 1.00 80.31 86 HIS A O 1
ATOM 678 N N . PHE A 1 87 ? -13.265 10.726 6.234 1.00 79.38 87 PHE A N 1
ATOM 679 C CA . PHE A 1 87 ? -12.505 11.891 5.787 1.00 79.38 87 PHE A CA 1
ATOM 680 C C . PHE A 1 87 ? -11.113 11.518 5.250 1.00 79.38 87 PHE A C 1
ATOM 682 O O . PHE A 1 87 ? -10.702 12.032 4.209 1.00 79.38 87 PHE A O 1
ATOM 689 N N . ASP A 1 88 ? -10.407 10.606 5.920 1.00 77.31 88 ASP A N 1
ATOM 690 C CA . ASP A 1 88 ? -9.073 10.188 5.489 1.00 77.31 88 ASP A CA 1
ATOM 691 C C . ASP A 1 88 ? -9.099 9.250 4.272 1.00 77.31 88 ASP A C 1
ATOM 693 O O . ASP A 1 88 ? -8.221 9.357 3.413 1.00 77.31 88 ASP A O 1
ATOM 697 N N . ILE A 1 89 ? -10.093 8.362 4.149 1.00 80.00 89 ILE A N 1
ATOM 698 C CA . ILE A 1 89 ? -10.200 7.426 3.011 1.00 80.00 89 ILE A CA 1
ATOM 699 C C . ILE A 1 89 ? -10.862 8.029 1.768 1.00 80.00 89 ILE A C 1
ATOM 701 O O . ILE A 1 89 ? -10.755 7.444 0.694 1.00 80.00 89 ILE A O 1
ATOM 705 N N . ASP A 1 90 ? -11.509 9.191 1.874 1.00 80.12 90 ASP A N 1
ATOM 706 C CA . ASP A 1 90 ? -12.133 9.895 0.741 1.00 80.12 90 ASP A CA 1
ATOM 707 C C . ASP A 1 90 ? -11.111 10.610 -0.164 1.00 80.12 90 ASP A C 1
ATOM 709 O O . ASP A 1 90 ? -11.464 11.328 -1.106 1.00 80.12 90 ASP A O 1
ATOM 713 N N . ARG A 1 91 ? -9.816 10.398 0.085 1.00 78.62 91 ARG A N 1
ATOM 714 C CA . ARG A 1 91 ? -8.733 10.878 -0.773 1.00 78.62 91 ARG A CA 1
ATOM 715 C C . ARG A 1 91 ? -8.719 10.087 -2.090 1.00 78.62 91 ARG A C 1
ATOM 717 O O . ARG A 1 91 ? -8.812 8.861 -2.047 1.00 78.62 91 ARG A O 1
ATOM 724 N N . PRO A 1 92 ? -8.542 10.739 -3.256 1.00 74.75 92 PRO A N 1
ATOM 725 C CA . PRO A 1 92 ? -8.588 10.076 -4.564 1.00 74.75 92 PRO A CA 1
ATOM 726 C C . PRO A 1 92 ? -7.669 8.856 -4.690 1.00 74.75 92 PRO A C 1
ATOM 728 O O . PRO A 1 92 ? -7.987 7.904 -5.402 1.00 74.75 92 PRO A O 1
ATOM 731 N N . GLU A 1 93 ? -6.531 8.892 -4.005 1.00 74.88 93 GLU A N 1
ATOM 732 C CA . GLU A 1 93 ? -5.496 7.866 -4.012 1.00 74.88 93 GLU A CA 1
ATOM 733 C C . GLU A 1 93 ? -5.737 6.687 -3.049 1.00 74.88 93 GLU A C 1
ATOM 735 O O . GLU A 1 93 ? -4.975 5.717 -3.083 1.00 74.88 93 GLU A O 1
ATOM 740 N N . ILE A 1 94 ? -6.775 6.743 -2.207 1.00 80.19 94 ILE A N 1
ATOM 741 C CA . ILE A 1 94 ? -7.119 5.696 -1.238 1.00 80.19 94 ILE A CA 1
ATOM 742 C C . ILE A 1 94 ? -8.408 5.003 -1.685 1.00 80.19 94 ILE A C 1
ATOM 744 O O . ILE A 1 94 ? -9.444 5.624 -1.896 1.00 80.19 94 ILE A O 1
ATOM 748 N N . TYR A 1 95 ? -8.350 3.679 -1.828 1.00 79.94 95 TYR A N 1
ATOM 749 C CA . TYR A 1 95 ? -9.517 2.886 -2.230 1.00 79.94 95 TYR A CA 1
ATOM 750 C C . TYR A 1 95 ? -10.464 2.584 -1.060 1.00 79.94 95 TYR A C 1
ATOM 752 O O . TYR A 1 95 ? -11.644 2.322 -1.280 1.00 79.94 95 TYR A O 1
ATOM 760 N N . GLY A 1 96 ? -9.959 2.608 0.173 1.00 85.19 96 GLY A N 1
ATOM 761 C CA . GLY A 1 96 ? -10.722 2.417 1.404 1.00 85.19 96 GLY A CA 1
ATOM 762 C C . GLY A 1 96 ? -9.844 1.931 2.555 1.00 85.19 96 GLY A C 1
ATOM 763 O O . GLY A 1 96 ? -8.630 1.787 2.401 1.00 85.19 96 GLY A O 1
ATOM 764 N N . ALA A 1 97 ? -10.472 1.663 3.697 1.00 86.38 97 ALA A N 1
ATOM 765 C CA . ALA A 1 97 ? -9.840 1.062 4.867 1.00 86.38 97 ALA A CA 1
ATOM 766 C C . ALA A 1 97 ? -10.296 -0.390 5.028 1.00 86.38 97 ALA A C 1
ATOM 768 O O . ALA A 1 97 ? -11.481 -0.703 4.919 1.00 86.38 97 ALA A O 1
ATOM 769 N N . LEU A 1 98 ? -9.348 -1.278 5.304 1.00 87.62 98 LEU A N 1
ATOM 770 C CA . LEU A 1 98 ? -9.590 -2.695 5.548 1.00 87.62 98 LEU A CA 1
ATOM 771 C C . LEU A 1 98 ? -9.125 -3.011 6.964 1.00 87.62 98 LEU A C 1
ATOM 773 O O . LEU A 1 98 ? -8.060 -2.555 7.364 1.00 87.62 98 LEU A O 1
ATOM 777 N N . PHE A 1 99 ? -9.915 -3.794 7.686 1.00 87.44 99 PHE A N 1
ATOM 778 C CA . PHE A 1 99 ? -9.608 -4.228 9.042 1.00 87.44 99 PHE A CA 1
ATOM 779 C C . PHE A 1 99 ? -9.395 -5.731 9.021 1.00 87.44 99 PHE A C 1
ATOM 781 O O . PHE A 1 99 ? -10.286 -6.484 8.601 1.00 87.44 99 PHE A O 1
ATOM 788 N N . PHE A 1 100 ? -8.231 -6.171 9.481 1.00 88.69 100 PHE A N 1
ATOM 789 C CA . PHE A 1 100 ? -7.873 -7.581 9.545 1.00 88.69 100 PHE A CA 1
ATOM 790 C C . PHE A 1 100 ? -7.733 -8.042 10.989 1.00 88.69 100 PHE A C 1
ATOM 792 O O . PHE A 1 100 ? -7.129 -7.358 11.806 1.00 88.69 100 PHE A O 1
ATOM 799 N N . ASP A 1 101 ? -8.236 -9.229 11.318 1.00 88.12 101 ASP A N 1
ATOM 800 C CA . ASP A 1 101 ? -7.922 -9.834 12.614 1.00 88.12 101 ASP A CA 1
ATOM 801 C C . ASP A 1 101 ? -6.416 -10.154 12.746 1.00 88.12 101 ASP A C 1
ATOM 803 O O . ASP A 1 101 ? -5.634 -10.059 11.794 1.00 88.12 101 ASP A O 1
ATOM 807 N N . ALA A 1 102 ? -5.996 -10.594 13.933 1.00 87.38 102 ALA A N 1
ATOM 808 C CA . ALA A 1 102 ? -4.616 -11.015 14.187 1.00 87.38 102 ALA A CA 1
ATOM 809 C C . ALA A 1 102 ? -4.112 -12.155 13.264 1.00 87.38 102 ALA A C 1
ATOM 811 O O . ALA A 1 102 ? -2.905 -12.388 13.185 1.00 87.38 102 ALA A O 1
ATOM 812 N N . ASN A 1 103 ? -5.006 -12.857 12.556 1.00 87.06 103 ASN A N 1
ATOM 813 C CA . ASN A 1 103 ? -4.690 -13.909 11.586 1.00 87.06 103 ASN A CA 1
ATOM 814 C C . ASN A 1 103 ? -4.763 -13.420 10.127 1.00 87.06 103 ASN A C 1
ATOM 816 O O . ASN A 1 103 ? -4.761 -14.249 9.215 1.00 87.06 103 ASN A O 1
ATOM 820 N N . TRP A 1 104 ? -4.822 -12.105 9.891 1.00 87.44 104 TRP A N 1
ATOM 821 C CA . TRP A 1 104 ? -4.942 -11.495 8.562 1.00 87.44 104 TRP A CA 1
ATOM 822 C C . TRP A 1 104 ? -6.240 -11.832 7.819 1.00 87.44 104 TRP A C 1
ATOM 824 O O . TRP A 1 104 ? -6.287 -11.791 6.586 1.00 87.44 104 TRP A O 1
ATOM 834 N N . ARG A 1 105 ? -7.312 -12.157 8.545 1.00 86.38 105 ARG A N 1
ATOM 835 C CA . ARG A 1 105 ? -8.637 -12.362 7.951 1.00 86.38 105 ARG A CA 1
ATOM 836 C C . ARG A 1 105 ? -9.394 -11.049 7.953 1.00 86.38 105 ARG A C 1
ATOM 838 O O . ARG A 1 105 ? -9.477 -10.389 8.983 1.00 86.38 105 ARG A O 1
ATOM 845 N N . LEU A 1 106 ? -9.961 -10.688 6.805 1.00 84.25 106 LEU A N 1
ATOM 846 C CA . LEU A 1 106 ? -10.764 -9.478 6.674 1.00 84.25 106 LEU A CA 1
ATOM 847 C C . LEU A 1 106 ? -11.995 -9.582 7.586 1.00 84.25 106 LEU A C 1
ATOM 849 O O . LEU A 1 106 ? -12.836 -10.463 7.392 1.00 84.25 106 LEU A O 1
ATOM 853 N N . VAL A 1 107 ? -12.082 -8.700 8.581 1.00 83.50 107 VAL A N 1
ATOM 854 C CA . VAL A 1 107 ? -13.222 -8.617 9.508 1.00 83.50 107 VAL A CA 1
ATOM 855 C C . VAL A 1 107 ? -14.180 -7.500 9.131 1.00 83.50 107 VAL A C 1
ATOM 857 O O . VAL A 1 107 ? -15.387 -7.639 9.318 1.00 83.50 107 VAL A O 1
ATOM 860 N N . ASN A 1 108 ? -13.657 -6.399 8.595 1.00 80.31 108 ASN A N 1
ATOM 861 C CA . ASN A 1 108 ? -14.455 -5.251 8.199 1.00 80.31 108 ASN A CA 1
ATOM 862 C C . ASN A 1 108 ? -13.762 -4.478 7.076 1.00 80.31 108 ASN A C 1
ATOM 864 O O . ASN A 1 108 ? -12.544 -4.552 6.909 1.00 80.31 108 ASN A O 1
ATOM 868 N N . ALA A 1 109 ? -14.548 -3.741 6.305 1.00 81.25 109 ALA A N 1
ATOM 869 C CA . ALA A 1 109 ? -14.083 -3.036 5.131 1.00 81.25 109 ALA A CA 1
ATOM 87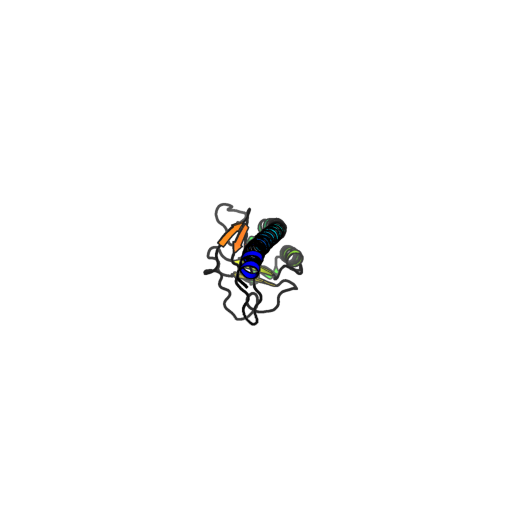0 C C . ALA A 1 109 ? -14.927 -1.759 4.956 1.00 81.25 109 ALA A C 1
ATOM 872 O O . ALA A 1 109 ? -16.153 -1.823 4.858 1.00 81.25 109 ALA A O 1
ATOM 873 N N . LEU A 1 110 ? -14.269 -0.601 4.908 1.00 81.06 110 LEU A N 1
ATOM 874 C CA . LEU A 1 110 ? -14.881 0.707 4.676 1.00 81.06 110 LEU A CA 1
ATOM 875 C C . LEU A 1 110 ? -14.440 1.242 3.305 1.00 81.06 110 LEU A C 1
ATOM 877 O O . LEU A 1 110 ? -13.261 1.573 3.144 1.00 81.06 110 LEU A O 1
ATOM 881 N N . PRO A 1 111 ? -15.343 1.333 2.314 1.00 79.50 111 PRO A N 1
ATOM 882 C CA . PRO A 1 111 ? -14.993 1.843 0.994 1.00 79.50 111 PRO A CA 1
ATOM 883 C C . PRO A 1 111 ? -14.763 3.359 1.032 1.00 79.50 111 PRO A C 1
ATOM 885 O O . PRO A 1 111 ? -15.532 4.088 1.660 1.00 79.50 111 PRO A O 1
ATOM 888 N N . GLY A 1 112 ? -13.724 3.827 0.337 1.00 79.19 112 GLY A N 1
ATOM 889 C CA . GLY A 1 112 ? -13.543 5.250 0.024 1.00 79.19 112 GLY A CA 1
ATOM 890 C C . GLY A 1 112 ? -14.292 5.648 -1.253 1.00 79.19 112 GLY A C 1
ATOM 891 O O . GLY A 1 112 ? -14.799 4.789 -1.975 1.00 79.19 112 GLY A O 1
ATOM 892 N N . GLN A 1 113 ? -14.326 6.940 -1.589 1.00 78.56 113 GLN A N 1
ATOM 893 C CA . GLN A 1 113 ? -14.987 7.428 -2.820 1.00 78.56 113 GLN A CA 1
ATOM 894 C C . GLN A 1 113 ? -14.421 6.812 -4.112 1.00 78.56 113 GLN A C 1
ATOM 896 O O . GLN A 1 113 ? -15.145 6.650 -5.093 1.00 78.56 113 GLN A O 1
ATOM 901 N N . SER A 1 114 ? -13.134 6.456 -4.122 1.00 72.12 114 SER A N 1
ATOM 902 C CA . SER A 1 114 ? -12.455 5.860 -5.284 1.00 72.12 114 SER A CA 1
ATOM 903 C C . SER A 1 114 ? -12.686 4.349 -5.430 1.00 72.12 114 SER A C 1
ATOM 905 O O . SER A 1 114 ? -12.193 3.729 -6.378 1.00 72.12 114 SER A O 1
ATOM 907 N N . ALA A 1 115 ? -13.415 3.730 -4.499 1.00 70.38 115 ALA A N 1
ATOM 908 C CA . ALA A 1 115 ? -13.758 2.317 -4.528 1.00 70.38 115 ALA A CA 1
ATOM 909 C C . ALA A 1 115 ? -14.600 1.957 -5.765 1.00 70.38 115 ALA A C 1
ATOM 911 O O . ALA A 1 115 ? -15.710 2.452 -5.942 1.00 70.38 115 ALA A O 1
ATOM 912 N N . SER A 1 116 ? -14.117 1.028 -6.593 1.00 63.53 116 SER A N 1
ATOM 913 C CA . SER A 1 116 ? -14.878 0.484 -7.727 1.00 63.53 116 SER A CA 1
ATOM 914 C C . SER A 1 116 ? -14.860 -1.046 -7.726 1.00 63.53 116 SER A C 1
ATOM 916 O O . SER A 1 116 ? -14.097 -1.683 -8.441 1.00 63.53 116 SER A O 1
ATOM 918 N N . GLY A 1 117 ? -15.727 -1.649 -6.908 1.00 64.31 117 GLY A N 1
ATOM 919 C CA . GLY A 1 117 ? -15.983 -3.094 -6.927 1.00 64.31 117 GLY A CA 1
ATOM 920 C C . GLY A 1 117 ? -14.805 -3.986 -6.497 1.00 64.31 117 GLY A C 1
ATOM 921 O O . GLY A 1 117 ? -13.974 -3.611 -5.666 1.00 64.31 117 GLY A O 1
ATOM 922 N N . TYR A 1 118 ? -14.792 -5.216 -7.025 1.00 57.41 118 TYR A N 1
ATOM 923 C CA . TYR A 1 118 ? -13.819 -6.270 -6.710 1.00 57.41 118 TYR A CA 1
ATOM 924 C C . TYR A 1 118 ? -12.382 -5.830 -7.072 1.00 57.41 118 TYR A C 1
ATOM 926 O O . TYR A 1 118 ? -12.219 -5.118 -8.063 1.00 57.41 118 TYR A O 1
ATOM 934 N N . PRO A 1 119 ? -11.318 -6.240 -6.343 1.00 56.75 119 PRO A N 1
ATOM 935 C CA . PRO A 1 119 ? -11.253 -7.224 -5.251 1.00 56.75 119 PRO A CA 1
ATOM 936 C C . PRO A 1 119 ? -11.579 -6.709 -3.852 1.00 56.75 119 PRO A C 1
ATOM 938 O O . PRO A 1 119 ? -11.778 -7.515 -2.949 1.00 56.75 119 PRO A O 1
ATOM 941 N N . TYR A 1 120 ? -11.641 -5.397 -3.658 1.00 57.94 120 TYR A N 1
ATOM 942 C CA . TYR A 1 120 ? -11.750 -4.813 -2.318 1.00 57.94 120 TYR A CA 1
ATOM 943 C C . TYR A 1 120 ? -13.194 -4.784 -1.805 1.00 57.94 120 TYR A C 1
ATOM 945 O O . TYR A 1 120 ? -13.409 -4.805 -0.598 1.00 57.94 120 TYR A O 1
ATOM 953 N N . TRP A 1 121 ? -14.177 -4.762 -2.717 1.00 64.62 121 TRP A N 1
ATOM 954 C CA . TRP A 1 121 ? -15.601 -4.618 -2.396 1.00 64.62 121 TRP A CA 1
ATOM 955 C C . TRP A 1 121 ? -16.448 -5.512 -3.323 1.00 64.62 121 TRP A C 1
ATOM 957 O O . TRP A 1 121 ? -16.456 -5.312 -4.536 1.00 64.62 121 TRP A O 1
ATOM 967 N N . GLY A 1 122 ? -17.162 -6.514 -2.799 1.00 58.53 122 GLY A N 1
ATOM 968 C CA . GLY A 1 122 ? -18.010 -7.416 -3.603 1.00 58.53 122 GLY A CA 1
ATOM 969 C C . GLY A 1 122 ? -18.015 -8.868 -3.111 1.00 58.53 122 GLY A C 1
ATOM 970 O O . GLY A 1 122 ? -17.504 -9.158 -2.038 1.00 58.53 122 GLY A O 1
ATOM 971 N N . GLU A 1 123 ? -18.584 -9.792 -3.895 1.00 55.34 123 GLU A N 1
ATOM 972 C CA . GLU A 1 123 ? -18.798 -11.206 -3.506 1.00 55.34 123 GLU A CA 1
ATOM 973 C C . GLU A 1 123 ? -17.581 -12.139 -3.693 1.00 55.34 123 GLU A C 1
ATOM 975 O O . GLU A 1 123 ? -17.707 -13.360 -3.606 1.00 55.34 123 GLU A O 1
ATOM 980 N N . GLY A 1 124 ? -16.395 -11.602 -3.982 1.00 60.47 124 GLY A N 1
ATOM 981 C CA . GLY A 1 124 ? -15.202 -12.426 -4.191 1.00 60.47 124 GLY A CA 1
ATOM 982 C C . GLY A 1 124 ? -14.328 -12.574 -2.942 1.00 60.47 124 GLY A C 1
ATOM 983 O O . GLY A 1 124 ? -14.446 -11.825 -1.976 1.00 60.47 124 GLY A O 1
ATOM 984 N N . THR A 1 125 ? -13.425 -13.554 -2.953 1.00 64.19 125 THR A N 1
ATOM 985 C CA . THR A 1 125 ? -12.509 -13.822 -1.835 1.00 64.19 125 THR A CA 1
ATOM 986 C C . THR A 1 125 ? -11.285 -12.910 -1.895 1.00 64.19 125 THR A C 1
ATOM 988 O O . THR A 1 125 ? -10.412 -13.104 -2.742 1.00 64.19 125 THR A O 1
ATOM 991 N N . PHE A 1 126 ? -11.201 -11.939 -0.983 1.00 76.62 126 PHE A N 1
ATOM 992 C CA . PHE A 1 126 ? -9.994 -11.141 -0.771 1.00 76.62 126 PHE A CA 1
ATOM 993 C C . PHE A 1 126 ? -9.006 -11.917 0.111 1.00 76.62 126 PHE A C 1
ATOM 995 O O . PHE A 1 126 ? -9.235 -12.077 1.309 1.00 76.62 126 PHE A O 1
ATOM 1002 N N . ASP A 1 127 ? -7.919 -12.416 -0.483 1.00 80.50 127 ASP A N 1
ATOM 1003 C CA . ASP A 1 127 ? -6.854 -13.127 0.231 1.00 80.50 127 ASP A CA 1
ATOM 1004 C C . ASP A 1 127 ? -5.503 -12.430 0.036 1.00 80.50 127 ASP A C 1
ATOM 1006 O O . ASP A 1 127 ? -5.082 -12.128 -1.082 1.00 80.50 127 ASP A O 1
ATOM 1010 N N . ILE A 1 128 ? -4.816 -12.194 1.152 1.00 87.75 128 ILE A N 1
ATOM 1011 C CA . ILE A 1 128 ? -3.490 -11.571 1.216 1.00 87.75 128 ILE A CA 1
ATOM 1012 C C . ILE A 1 128 ? -2.418 -12.536 1.728 1.00 87.75 128 ILE A C 1
ATOM 1014 O O . ILE A 1 128 ? -1.271 -12.126 1.930 1.00 87.75 128 ILE A O 1
ATOM 1018 N N . ALA A 1 129 ? -2.752 -13.804 1.983 1.00 86.44 129 ALA A N 1
ATOM 1019 C CA . ALA A 1 129 ? -1.831 -14.786 2.549 1.00 86.44 129 ALA A CA 1
ATOM 1020 C C . ALA A 1 129 ? -0.604 -15.005 1.653 1.00 86.44 129 ALA A C 1
ATOM 1022 O O . ALA A 1 129 ? 0.520 -15.045 2.155 1.00 86.44 129 ALA A O 1
ATOM 1023 N N . SER A 1 130 ? -0.814 -15.067 0.336 1.00 86.56 130 SER A N 1
ATOM 1024 C CA . SER A 1 130 ? 0.237 -15.271 -0.669 1.00 86.56 130 SER A CA 1
ATOM 1025 C C . SER A 1 130 ? 1.077 -14.023 -0.964 1.00 86.56 130 SER A C 1
ATOM 1027 O O . SER A 1 130 ? 2.143 -14.133 -1.572 1.00 86.56 130 SER A O 1
ATOM 1029 N N . LEU A 1 131 ? 0.624 -12.840 -0.537 1.00 90.06 131 LEU A N 1
ATOM 1030 C CA . LEU A 1 131 ? 1.318 -11.587 -0.808 1.00 90.06 131 LEU A CA 1
ATOM 1031 C C . LEU A 1 131 ? 2.499 -11.383 0.150 1.00 90.06 131 LEU A C 1
ATOM 1033 O O . LEU A 1 131 ? 2.370 -11.640 1.358 1.00 90.06 131 LEU A O 1
ATOM 1037 N N . PRO A 1 132 ? 3.636 -10.868 -0.359 1.00 90.88 132 PRO A N 1
ATOM 1038 C CA . PRO A 1 132 ? 4.788 -10.566 0.474 1.00 90.88 132 PRO A CA 1
ATOM 1039 C C . PRO A 1 132 ? 4.435 -9.455 1.463 1.00 90.88 132 PRO A C 1
ATOM 1041 O O . PRO A 1 132 ? 3.746 -8.495 1.119 1.00 90.88 132 PRO A O 1
ATOM 1044 N N . LYS A 1 133 ? 4.906 -9.613 2.702 1.00 92.88 133 LYS A N 1
ATOM 1045 C CA . LYS A 1 133 ? 4.717 -8.666 3.804 1.00 92.88 133 LYS A CA 1
ATOM 1046 C C . LYS A 1 133 ? 6.088 -8.159 4.214 1.00 92.88 133 LYS A C 1
ATOM 1048 O O . LYS A 1 133 ? 6.928 -8.939 4.659 1.00 92.88 133 LYS A O 1
ATOM 1053 N N . THR A 1 134 ? 6.333 -6.872 4.027 1.00 91.56 134 THR A N 1
ATOM 1054 C CA . THR A 1 134 ? 7.627 -6.245 4.312 1.00 91.56 134 THR A CA 1
ATOM 1055 C C . THR A 1 134 ? 7.441 -5.098 5.286 1.00 91.56 134 THR A C 1
ATOM 1057 O O . THR A 1 134 ? 6.542 -4.281 5.107 1.00 91.56 134 THR A O 1
ATOM 1060 N N . ALA A 1 135 ? 8.300 -5.011 6.299 1.00 90.62 135 ALA A N 1
ATOM 1061 C CA . ALA A 1 135 ? 8.298 -3.872 7.208 1.00 90.62 135 ALA A CA 1
ATOM 1062 C C . ALA A 1 135 ? 8.652 -2.581 6.451 1.00 90.62 135 ALA A C 1
ATOM 1064 O O . ALA A 1 135 ? 9.601 -2.553 5.661 1.00 90.62 135 ALA A O 1
ATOM 1065 N N . PHE A 1 136 ? 7.899 -1.514 6.706 1.00 88.12 136 PHE A N 1
ATOM 1066 C CA . PHE A 1 136 ? 8.081 -0.210 6.085 1.00 88.12 136 PHE A CA 1
ATOM 1067 C C . PHE A 1 136 ? 7.810 0.900 7.112 1.00 88.12 136 PHE A C 1
ATOM 1069 O O . PHE A 1 136 ? 6.676 1.319 7.324 1.00 88.12 136 PHE A O 1
ATOM 1076 N N . GLY A 1 137 ? 8.868 1.370 7.781 1.00 86.31 137 GLY A N 1
ATOM 1077 C CA . GLY A 1 137 ? 8.726 2.301 8.905 1.00 86.31 137 GLY A CA 1
ATOM 1078 C C . GLY A 1 137 ? 8.031 1.629 10.094 1.00 86.31 137 GLY A C 1
ATOM 1079 O O . GLY A 1 137 ? 8.463 0.558 10.514 1.00 86.31 137 GLY A O 1
ATOM 1080 N N . SER A 1 138 ? 6.967 2.250 10.611 1.00 86.06 138 SER A N 1
ATOM 1081 C CA . SER A 1 138 ? 6.081 1.683 11.640 1.00 86.06 138 SER A CA 1
ATOM 1082 C C . SER A 1 138 ? 4.926 0.851 11.059 1.00 86.06 138 SER A C 1
ATOM 1084 O O . SER A 1 138 ? 4.125 0.310 11.816 1.00 86.06 138 SER A O 1
ATOM 1086 N N . ALA A 1 139 ? 4.827 0.726 9.732 1.00 90.94 139 ALA A N 1
ATOM 1087 C CA . ALA A 1 139 ? 3.771 -0.013 9.046 1.00 90.94 139 ALA A CA 1
ATOM 1088 C C . ALA A 1 139 ? 4.300 -1.286 8.363 1.00 90.94 139 ALA A C 1
ATOM 1090 O O . ALA A 1 139 ? 5.506 -1.506 8.208 1.00 90.94 139 ALA A O 1
ATOM 1091 N N . ILE A 1 140 ? 3.373 -2.130 7.924 1.00 91.81 140 ILE A N 1
ATOM 1092 C CA . ILE A 1 140 ? 3.628 -3.327 7.126 1.00 91.81 140 ILE A CA 1
ATOM 1093 C C . ILE A 1 140 ? 3.100 -3.067 5.718 1.00 91.81 140 ILE A C 1
ATOM 1095 O O . ILE A 1 140 ? 1.913 -2.816 5.528 1.00 91.81 140 ILE A O 1
ATOM 1099 N N . LEU A 1 141 ? 3.980 -3.145 4.726 1.00 92.06 141 LEU A N 1
ATOM 1100 C CA . LEU A 1 141 ? 3.614 -3.096 3.316 1.00 92.06 141 LEU A CA 1
ATOM 1101 C C . LEU A 1 141 ? 3.282 -4.511 2.830 1.00 92.06 141 LEU A C 1
ATOM 1103 O O . LEU A 1 141 ? 4.081 -5.430 3.023 1.00 92.06 141 LEU A O 1
ATOM 1107 N N . ILE A 1 142 ? 2.120 -4.681 2.199 1.00 92.00 142 ILE A N 1
ATOM 1108 C CA . ILE A 1 142 ? 1.616 -5.969 1.709 1.00 92.00 142 ILE A CA 1
ATOM 1109 C C . ILE A 1 142 ? 1.399 -5.888 0.198 1.00 92.00 142 ILE A C 1
ATOM 1111 O O . ILE A 1 142 ? 0.693 -5.002 -0.288 1.00 92.00 142 ILE A O 1
ATOM 1115 N N . GLY A 1 143 ? 1.982 -6.831 -0.542 1.00 89.38 143 GLY A N 1
ATOM 1116 C CA . GLY A 1 143 ? 1.953 -6.855 -2.006 1.00 89.38 143 GLY A CA 1
ATOM 1117 C C . GLY A 1 143 ? 3.280 -6.412 -2.641 1.00 89.38 143 GLY A C 1
ATOM 1118 O O . GLY A 1 143 ? 4.317 -6.430 -1.980 1.00 89.38 143 GLY A O 1
ATOM 1119 N N . PRO A 1 144 ? 3.291 -6.027 -3.928 1.00 88.00 144 PRO A N 1
ATOM 1120 C CA . PRO A 1 144 ? 2.131 -5.668 -4.740 1.00 88.00 144 PRO A CA 1
ATOM 1121 C C . PRO A 1 144 ? 1.353 -6.884 -5.250 1.00 88.00 144 PRO A C 1
ATOM 1123 O O . PRO A 1 144 ? 1.933 -7.921 -5.568 1.00 88.00 144 PRO A O 1
ATOM 1126 N N . ASN A 1 145 ? 0.042 -6.721 -5.397 1.00 86.94 145 ASN A N 1
ATOM 1127 C CA . ASN A 1 145 ? -0.763 -7.580 -6.248 1.00 86.94 145 ASN A CA 1
ATOM 1128 C C . ASN A 1 145 ? -0.770 -7.003 -7.677 1.00 86.94 145 ASN A C 1
ATOM 1130 O O . ASN A 1 145 ? -1.144 -5.837 -7.861 1.00 86.94 145 ASN A O 1
ATOM 1134 N N . PRO A 1 146 ? -0.353 -7.775 -8.695 1.00 85.69 146 PRO A N 1
ATOM 1135 C CA . PRO A 1 146 ? -0.266 -7.283 -10.063 1.00 85.69 146 PRO A CA 1
ATOM 1136 C C . PRO A 1 146 ? -1.650 -7.019 -10.668 1.00 85.69 146 PRO A C 1
ATOM 1138 O O . PRO A 1 146 ? -2.646 -7.642 -10.300 1.00 85.69 146 PRO A O 1
ATOM 1141 N N . ALA A 1 147 ? -1.696 -6.107 -11.642 1.00 84.44 147 ALA A N 1
ATOM 1142 C CA . ALA A 1 147 ? -2.899 -5.873 -12.431 1.00 84.44 147 ALA A CA 1
ATOM 1143 C C . ALA A 1 147 ? -3.247 -7.123 -13.250 1.00 84.44 147 ALA A C 1
ATOM 1145 O O . ALA A 1 147 ? -2.365 -7.806 -13.778 1.00 84.44 147 ALA A O 1
ATOM 1146 N N . SER A 1 148 ? -4.540 -7.386 -13.397 1.00 82.81 148 SER A N 1
ATOM 1147 C CA . SER A 1 148 ? -5.074 -8.423 -14.283 1.00 82.81 148 SER A CA 1
ATOM 1148 C C . SER A 1 148 ? -6.191 -7.827 -15.143 1.00 82.81 148 SER A C 1
ATOM 1150 O O . SER A 1 148 ? -6.686 -6.745 -14.824 1.00 82.81 148 SER A O 1
ATOM 1152 N N . PRO A 1 149 ? -6.596 -8.460 -16.258 1.00 80.94 149 PRO A N 1
ATOM 1153 C CA . PRO A 1 149 ? -7.700 -7.949 -17.064 1.00 80.94 149 PRO A CA 1
ATOM 1154 C C . PRO A 1 149 ? -8.950 -7.712 -16.203 1.00 80.94 149 PRO A C 1
ATOM 1156 O O . PRO A 1 149 ? -9.475 -8.642 -15.598 1.00 80.94 149 PRO A O 1
ATOM 1159 N N . GLY A 1 150 ? -9.396 -6.456 -16.130 1.00 76.00 150 GLY A N 1
ATOM 1160 C CA . GLY A 1 150 ? -10.536 -6.038 -15.309 1.00 76.00 150 GLY A CA 1
ATOM 1161 C C . GLY A 1 150 ? -10.218 -5.668 -13.855 1.00 76.00 150 GLY A C 1
ATOM 1162 O O . GLY A 1 150 ? -11.114 -5.169 -13.187 1.00 76.00 150 GLY A O 1
ATOM 1163 N N . ASN A 1 151 ? -8.979 -5.839 -13.372 1.00 76.44 151 ASN A N 1
ATOM 1164 C CA . ASN A 1 151 ? -8.581 -5.478 -12.006 1.00 76.44 151 ASN A CA 1
ATOM 1165 C C . ASN A 1 151 ? -7.281 -4.664 -11.983 1.00 76.44 151 ASN A C 1
ATOM 1167 O O . ASN A 1 151 ? -6.242 -5.090 -12.500 1.00 76.44 151 ASN A O 1
ATOM 1171 N N . SER A 1 152 ? -7.317 -3.519 -11.309 1.00 77.94 152 SER A N 1
ATOM 1172 C CA . SER A 1 152 ? -6.138 -2.682 -11.084 1.00 77.94 152 SER A CA 1
ATOM 1173 C C . SER A 1 152 ? -5.100 -3.375 -10.193 1.00 77.94 152 SER A C 1
ATOM 1175 O O . SER A 1 152 ? -5.431 -4.217 -9.359 1.00 77.94 152 SER A O 1
ATOM 1177 N N . ALA A 1 153 ? -3.827 -3.005 -10.358 1.00 83.81 153 ALA A N 1
ATOM 1178 C CA . ALA A 1 153 ? -2.777 -3.374 -9.410 1.00 83.81 153 ALA A CA 1
ATOM 1179 C C . ALA A 1 153 ? -2.983 -2.646 -8.078 1.00 83.81 153 ALA A C 1
ATOM 1181 O O . ALA A 1 153 ? -3.506 -1.531 -8.052 1.00 83.81 153 ALA A O 1
ATOM 1182 N N . TRP A 1 154 ? -2.522 -3.250 -6.985 1.00 85.31 154 TRP A N 1
ATOM 1183 C CA . TR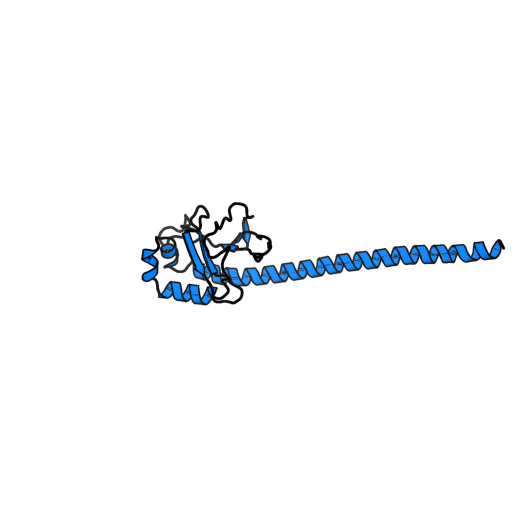P A 1 154 ? -2.653 -2.661 -5.655 1.00 85.31 154 TRP A CA 1
ATOM 1184 C C . TRP A 1 154 ? -1.622 -3.155 -4.662 1.00 85.31 154 TRP A C 1
ATOM 1186 O O . TRP A 1 154 ? -0.937 -4.154 -4.870 1.00 85.31 154 TRP A O 1
ATOM 1196 N N . TYR A 1 155 ? -1.540 -2.436 -3.555 1.00 89.50 155 TYR A N 1
ATOM 1197 C CA . TYR A 1 155 ? -0.788 -2.796 -2.368 1.00 89.50 155 TYR A CA 1
ATOM 1198 C C . TYR A 1 155 ? -1.565 -2.300 -1.146 1.00 89.50 155 TYR A C 1
ATOM 1200 O O . TYR A 1 155 ? -2.444 -1.447 -1.280 1.00 89.50 155 TYR A O 1
ATOM 1208 N N . LEU A 1 156 ? -1.246 -2.831 0.030 1.00 90.69 156 LEU A N 1
ATOM 1209 C CA . LEU A 1 156 ? -1.805 -2.363 1.298 1.00 90.69 156 LEU A CA 1
ATOM 1210 C C . LEU A 1 156 ? -0.688 -1.865 2.204 1.00 90.69 156 LEU A C 1
ATOM 1212 O O . LEU A 1 156 ? 0.426 -2.391 2.175 1.00 90.69 156 LEU A O 1
ATOM 1216 N N . MET A 1 157 ? -1.015 -0.888 3.038 1.00 91.88 157 MET A N 1
ATOM 1217 C CA . MET A 1 157 ? -0.223 -0.520 4.204 1.00 91.88 157 MET A CA 1
ATOM 1218 C C . MET A 1 157 ? -1.073 -0.813 5.429 1.00 91.88 157 MET A C 1
ATOM 1220 O O . MET A 1 157 ? -2.210 -0.357 5.505 1.00 91.88 157 MET A O 1
ATOM 1224 N N . ALA A 1 158 ? -0.528 -1.601 6.344 1.00 92.44 158 ALA A N 1
ATOM 1225 C CA . ALA A 1 158 ? -1.217 -2.069 7.534 1.00 92.44 158 ALA A CA 1
ATOM 1226 C C . ALA A 1 158 ? -0.467 -1.614 8.786 1.00 92.44 158 ALA A C 1
ATOM 1228 O O . ALA A 1 158 ? 0.770 -1.604 8.803 1.00 92.44 158 ALA A O 1
ATOM 1229 N N . GLN A 1 159 ? -1.204 -1.262 9.833 1.00 92.38 159 GLN A N 1
ATOM 1230 C CA . GLN A 1 159 ? -0.647 -0.871 11.124 1.00 92.38 159 GLN A CA 1
ATOM 1231 C C . GLN A 1 159 ? -1.306 -1.690 12.228 1.00 92.38 159 GLN A C 1
ATOM 1233 O O . GLN A 1 159 ? -2.517 -1.869 12.200 1.00 92.38 159 GLN A O 1
ATOM 1238 N N . PRO A 1 160 ? -0.533 -2.206 13.196 1.00 90.31 160 PRO A N 1
ATOM 1239 C CA . PRO A 1 160 ? -1.107 -2.973 14.287 1.00 90.31 160 PRO A CA 1
ATOM 1240 C C . PRO A 1 160 ? -1.998 -2.078 15.152 1.00 90.31 160 PRO A C 1
ATOM 1242 O O . PRO A 1 160 ? -1.558 -1.041 15.642 1.00 90.31 160 PRO A O 1
ATOM 1245 N N . VAL A 1 161 ? -3.227 -2.522 15.392 1.00 87.62 161 VAL A N 1
ATOM 1246 C CA . VAL A 1 161 ? -4.152 -1.879 16.327 1.00 87.62 161 VAL A CA 1
ATOM 1247 C C . VAL A 1 161 ? -4.068 -2.594 17.667 1.00 87.62 161 VAL A C 1
ATOM 1249 O O . VAL A 1 161 ? -4.284 -3.806 17.749 1.00 87.62 161 VAL A O 1
ATOM 1252 N N . TYR A 1 162 ? -3.816 -1.844 18.736 1.00 86.25 162 TYR A N 1
ATOM 1253 C CA . TYR A 1 162 ? -3.752 -2.369 20.099 1.00 86.25 162 TYR A CA 1
ATOM 1254 C C . TYR A 1 162 ? -5.031 -2.072 20.877 1.00 86.25 162 TYR A C 1
ATOM 1256 O O . TYR A 1 162 ? -5.713 -1.075 20.648 1.00 86.25 162 TYR A O 1
ATOM 1264 N N . GLN A 1 163 ? -5.364 -2.942 21.829 1.00 81.56 163 GLN A N 1
ATOM 1265 C CA . GLN A 1 163 ? -6.451 -2.662 22.759 1.00 81.56 163 GLN A CA 1
ATOM 1266 C C . GLN A 1 163 ? -5.964 -1.667 23.817 1.00 81.56 163 GLN A C 1
ATOM 1268 O O . GLN A 1 163 ? -4.869 -1.838 24.345 1.00 81.56 163 GLN A O 1
ATOM 1273 N N . ALA A 1 164 ? -6.791 -0.679 24.173 1.00 69.12 164 ALA A N 1
ATOM 1274 C CA . ALA A 1 164 ? -6.428 0.379 25.125 1.00 69.12 164 ALA A CA 1
ATOM 1275 C C . ALA A 1 164 ? -5.918 -0.137 26.490 1.00 69.12 164 ALA A C 1
ATOM 1277 O O . ALA A 1 164 ? -5.102 0.520 27.124 1.00 69.12 164 ALA A O 1
ATOM 1278 N N . ASP A 1 165 ? -6.360 -1.324 26.920 1.00 65.69 165 ASP A N 1
ATOM 1279 C CA . ASP A 1 165 ? -5.941 -1.949 28.185 1.00 65.69 165 ASP A CA 1
ATOM 1280 C C . ASP A 1 165 ? -4.723 -2.886 28.050 1.00 65.69 165 ASP A C 1
ATOM 1282 O O . ASP A 1 165 ? -4.218 -3.388 29.057 1.00 65.69 165 ASP A O 1
ATOM 1286 N N . ASN A 1 166 ? -4.248 -3.178 26.831 1.00 65.31 166 ASN A N 1
ATOM 1287 C CA . ASN A 1 166 ? -3.160 -4.134 26.620 1.00 65.31 166 ASN A CA 1
ATOM 1288 C C . ASN A 1 166 ? -2.352 -3.853 25.338 1.00 65.31 166 ASN A C 1
ATOM 1290 O O . ASN A 1 166 ? -2.619 -4.406 24.273 1.00 65.31 166 ASN A O 1
ATOM 1294 N N . GLU A 1 167 ? -1.285 -3.065 25.474 1.00 67.94 167 GLU A N 1
ATOM 1295 C CA . GLU A 1 167 ? -0.362 -2.701 24.381 1.00 67.94 167 GLU A CA 1
ATOM 1296 C C . GLU A 1 167 ? 0.544 -3.855 23.911 1.00 67.94 167 GLU A C 1
ATOM 1298 O O . GLU A 1 167 ? 1.346 -3.697 22.995 1.00 67.94 167 GLU A O 1
ATOM 1303 N N . ARG A 1 168 ? 0.471 -5.035 24.540 1.00 69.19 168 ARG A N 1
ATOM 1304 C CA . ARG A 1 168 ? 1.384 -6.149 24.227 1.00 69.19 168 ARG A CA 1
ATOM 1305 C C . ARG A 1 168 ? 0.893 -7.063 23.115 1.00 69.19 168 ARG A C 1
ATOM 1307 O O . ARG A 1 168 ? 1.698 -7.828 22.588 1.00 69.19 168 ARG A O 1
ATOM 1314 N N . GLN A 1 169 ? -0.396 -7.025 22.780 1.00 76.81 169 GLN A N 1
ATOM 1315 C CA . GLN A 1 169 ? -0.966 -7.909 21.769 1.00 76.81 169 GLN A CA 1
ATOM 1316 C C . GLN A 1 169 ? -1.921 -7.132 20.857 1.00 76.81 169 GLN A C 1
ATOM 1318 O O . GLN A 1 169 ? -2.880 -6.543 21.359 1.00 76.81 169 GLN A O 1
ATOM 1323 N N . PRO A 1 170 ? -1.672 -7.108 19.534 1.00 83.38 170 PRO A N 1
ATOM 1324 C CA . PRO A 1 170 ? -2.564 -6.428 18.613 1.00 83.38 170 PRO A CA 1
ATOM 1325 C C . PRO A 1 170 ? -3.900 -7.170 18.531 1.00 83.38 170 PRO A C 1
ATOM 1327 O O . PRO A 1 170 ? -3.948 -8.403 18.502 1.00 83.38 170 PRO A O 1
ATOM 1330 N N . VAL A 1 171 ? -4.985 -6.403 18.477 1.00 87.06 171 VAL A N 1
ATOM 1331 C CA . VAL A 1 171 ? -6.338 -6.898 18.184 1.00 87.06 171 VAL A CA 1
ATOM 1332 C C . VAL A 1 171 ? -6.452 -7.248 16.698 1.00 87.06 171 VAL A C 1
ATOM 1334 O O . VAL A 1 171 ? -7.155 -8.190 16.330 1.00 87.06 171 VAL A O 1
ATOM 1337 N N . GLY A 1 172 ? -5.723 -6.517 15.855 1.00 88.44 172 GLY A N 1
ATOM 1338 C CA . GLY A 1 172 ? -5.736 -6.668 14.410 1.00 88.44 172 GLY A CA 1
ATOM 1339 C C . GLY A 1 172 ? -4.807 -5.679 13.714 1.00 88.44 172 GLY A C 1
ATOM 1340 O O . GLY A 1 172 ? -3.914 -5.111 14.351 1.00 88.44 172 GLY A O 1
ATOM 1341 N N . TYR A 1 173 ? -5.035 -5.500 12.416 1.00 88.81 173 TYR A N 1
ATOM 1342 C CA . TYR A 1 173 ? -4.263 -4.655 11.507 1.00 88.81 173 TYR A CA 1
ATOM 1343 C C . TYR A 1 173 ? -5.154 -3.833 10.576 1.00 88.81 173 TYR A C 1
ATOM 1345 O O . TYR A 1 173 ? -6.308 -4.269 10.340 1.00 88.81 173 TYR A O 1
#

pLDDT: mean 78.72, std 10.07, range [50.06, 92.88]

Foldseek 3Di:
DVVVVVVCVVVVVVVVVVVVVVVVVVVVVVVVVVVVVVVVVVVVVLVVVVVVVVVQVVLLPPQCVLVQLPDPVSVVPPVPSVVSQQVSQQPLPHQWDFWAFPVRHTRDTGGHPNHDDPDRHDDDDDDQPPWDWDDRPQWIKTHFDPDDVVGHTDIDTGHFRCHPVDPPDGRTD

Secondary structure (DSSP, 8-state):
-HHHHHHHHHHHHHHHHHHHHHHHHHHHHHHHHHHHHHHHHHHHHHHHHHHHHHHHHHHHT-TTGGGGGS-GGGGGG-HHHHHHHHHHHTSTT--EEEEEBTTS-EEEEEE-TT--STTTSSSS----TTS-EEEETTEEEEEEEPPBTTB--EEEEE-PEEETTEEEEEEE-

Radius of gyration: 27.1 Å; chains: 1; bounding box: 71×27×86 Å

Sequence (173 aa):
MLSLLVASLPLAVTVFVYDRMTAGLVSDMAIERAQQNLSQIKSSMYHFSRQHIHALEAISELPEIPRLFQTTDSLSRSSQTLNLIHFDIDRPEIYGALFFDANWRLVNALPGQSASGYPYWGEGTFDIASLPKTAFGSAILIGPNPASPGNSAWYLMAQPVYQADNERQPVGY